Protein AF-A0A5C4X2X9-F1 (afdb_monomer_lite)

pLDDT: mean 77.77, std 14.44, range [38.75, 96.12]

Secondary structure (DSSP, 8-state):
------SSSTT-TTSPPPHHHHHHHHHT--TTSHHHHHH-TTTT--HHHHHHHHHHHHHHHHHHHHTTS-SSPPPPPP-TT-----------S----HHHHHHHHHHHS---

Organism: NCBI:txid1857024

Sequence (112 aa):
MTIGYRVRDLDDFESGLTVGDMLDFVEHAHEGMAIYRILNPDWPWSLTNLLLAEMLDAQVLWRWVDGGKKGPKPKPIPRPGVTETHTKSYTVSETSTVDEIDEWLKGRVKTG

Radius of gyration: 29.83 Å; chains: 1; bounding box: 79×56×67 Å

Structure (mmCIF, N/CA/C/O backbone):
data_AF-A0A5C4X2X9-F1
#
_entry.id   AF-A0A5C4X2X9-F1
#
loop_
_atom_site.group_PDB
_atom_site.id
_atom_site.type_symbol
_atom_site.label_atom_id
_atom_site.label_alt_id
_atom_site.label_comp_id
_atom_site.label_asym_id
_atom_site.label_entity_id
_atom_site.label_seq_id
_atom_site.pdbx_PDB_ins_code
_atom_site.Cartn_x
_atom_site.Cartn_y
_atom_site.Cartn_z
_atom_site.occupancy
_atom_site.B_iso_or_equiv
_atom_site.auth_seq_id
_atom_site.auth_comp_id
_atom_site.auth_asym_id
_atom_site.auth_atom_id
_atom_site.pdbx_PDB_model_num
ATOM 1 N N . MET A 1 1 ? 36.934 -5.283 -28.384 1.00 38.75 1 MET A N 1
ATOM 2 C CA . MET A 1 1 ? 36.093 -5.612 -27.215 1.00 38.75 1 MET A CA 1
ATOM 3 C C . MET A 1 1 ? 35.109 -4.467 -27.063 1.00 38.75 1 MET A C 1
ATOM 5 O O . MET A 1 1 ? 35.465 -3.437 -26.511 1.00 38.75 1 MET A O 1
ATOM 9 N N . THR A 1 2 ? 33.946 -4.574 -27.702 1.00 41.34 2 THR A N 1
ATOM 10 C CA . THR A 1 2 ? 32.968 -3.480 -27.739 1.00 41.34 2 THR A CA 1
ATOM 11 C C . THR A 1 2 ? 32.035 -3.663 -26.554 1.00 41.34 2 THR A C 1
ATOM 13 O O . THR A 1 2 ? 31.226 -4.585 -26.531 1.00 41.34 2 THR 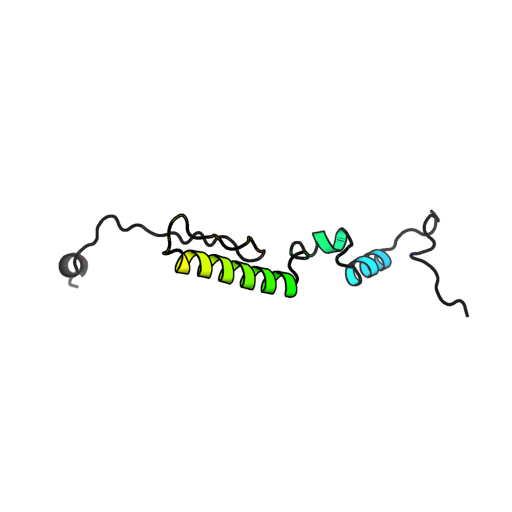A O 1
ATOM 16 N N . ILE A 1 3 ? 32.233 -2.857 -25.517 1.00 49.62 3 ILE A N 1
ATOM 17 C CA . ILE A 1 3 ? 31.437 -2.908 -24.293 1.00 49.62 3 ILE A CA 1
ATOM 18 C C . ILE A 1 3 ? 30.133 -2.137 -24.566 1.00 49.62 3 ILE A C 1
ATOM 20 O O . ILE A 1 3 ? 30.135 -0.911 -24.546 1.00 49.62 3 ILE A O 1
ATOM 24 N N . GLY A 1 4 ? 29.060 -2.890 -24.862 1.00 61.41 4 GLY A N 1
ATOM 25 C CA . GLY A 1 4 ? 27.649 -2.461 -24.933 1.00 61.41 4 GLY A CA 1
ATOM 26 C C . GLY A 1 4 ? 27.134 -1.965 -26.300 1.00 61.41 4 GLY A C 1
ATOM 27 O O . GLY A 1 4 ? 27.606 -0.946 -26.789 1.00 61.41 4 GLY A O 1
ATOM 28 N N . TYR A 1 5 ? 26.113 -2.638 -26.866 1.00 52.56 5 TYR A N 1
ATOM 29 C CA . TYR A 1 5 ? 25.204 -2.131 -27.920 1.00 52.56 5 TYR A CA 1
ATOM 30 C C . TYR A 1 5 ? 23.750 -2.608 -27.696 1.00 52.56 5 TYR A C 1
ATOM 32 O O . TYR A 1 5 ? 23.502 -3.422 -26.812 1.00 52.56 5 TYR A O 1
ATOM 40 N N . ARG A 1 6 ? 22.815 -1.979 -28.424 1.00 56.78 6 ARG A N 1
ATOM 41 C CA . ARG A 1 6 ? 21.561 -1.346 -27.950 1.00 56.78 6 ARG A CA 1
ATOM 42 C C . ARG A 1 6 ? 20.319 -2.275 -27.956 1.00 56.78 6 ARG A C 1
ATOM 44 O O . ARG A 1 6 ? 20.452 -3.475 -28.120 1.00 56.78 6 ARG A O 1
ATOM 51 N N . VAL A 1 7 ? 19.117 -1.717 -27.755 1.00 55.16 7 VAL A N 1
ATOM 52 C CA . VAL A 1 7 ? 17.802 -2.389 -27.557 1.00 55.16 7 VAL A CA 1
ATOM 53 C C . VAL A 1 7 ? 17.102 -2.989 -28.796 1.00 55.16 7 VAL A C 1
ATOM 55 O O . VAL A 1 7 ? 16.062 -3.615 -28.671 1.00 55.16 7 VAL A O 1
ATOM 58 N N . ARG A 1 8 ? 17.496 -2.808 -30.044 1.00 57.41 8 ARG A N 1
ATOM 59 C CA . ARG A 1 8 ? 18.701 -3.265 -30.733 1.00 57.41 8 ARG A CA 1
ATOM 60 C C . ARG A 1 8 ? 18.812 -2.278 -31.879 1.00 57.41 8 ARG A C 1
ATOM 62 O O . ARG A 1 8 ? 17.968 -2.287 -32.757 1.00 57.41 8 ARG A O 1
ATOM 69 N N . ASP A 1 9 ? 19.698 -1.300 -31.719 1.00 60.81 9 ASP A N 1
ATOM 70 C CA . ASP A 1 9 ? 19.910 -0.211 -32.683 1.00 60.81 9 ASP A CA 1
ATOM 71 C C . ASP A 1 9 ? 18.635 0.536 -33.139 1.00 60.81 9 ASP A C 1
ATOM 73 O O . ASP A 1 9 ? 18.426 0.792 -34.316 1.00 60.81 9 ASP A O 1
ATOM 77 N N . LEU A 1 10 ? 17.807 0.913 -32.152 1.00 56.16 10 LEU A N 1
ATOM 78 C CA . LEU A 1 10 ? 16.607 1.767 -32.240 1.00 56.16 10 LEU A CA 1
ATOM 79 C C . LEU A 1 10 ? 16.550 2.679 -33.490 1.00 56.16 10 LEU A C 1
ATOM 81 O O . LEU A 1 10 ? 17.366 3.592 -33.613 1.00 56.16 10 LEU A O 1
ATOM 85 N N . ASP A 1 11 ? 15.509 2.464 -34.306 1.00 51.56 11 ASP A N 1
ATOM 86 C CA . ASP A 1 11 ? 15.151 3.090 -35.602 1.00 51.56 11 ASP A CA 1
ATOM 87 C C . ASP A 1 11 ? 15.709 2.420 -36.877 1.00 51.56 11 ASP A C 1
ATOM 89 O O . ASP A 1 11 ? 15.433 2.874 -37.988 1.00 51.56 11 ASP A O 1
ATOM 93 N N . ASP A 1 12 ? 16.406 1.287 -36.749 1.00 62.97 12 ASP A N 1
ATOM 94 C CA . ASP A 1 12 ? 16.706 0.414 -37.887 1.00 62.97 12 ASP A CA 1
ATOM 95 C C . ASP A 1 12 ? 15.511 -0.517 -38.204 1.00 62.97 12 ASP A C 1
ATOM 97 O O . ASP A 1 12 ? 15.143 -1.399 -37.422 1.00 62.97 12 ASP A O 1
ATOM 101 N N . PHE A 1 13 ? 14.858 -0.287 -39.350 1.00 57.44 13 PHE A N 1
ATOM 102 C CA . PHE A 1 13 ? 13.640 -0.994 -39.783 1.00 57.44 13 PHE A CA 1
ATOM 103 C C . PHE A 1 13 ? 13.873 -2.478 -40.097 1.00 57.44 13 PHE A C 1
ATOM 105 O O . PHE A 1 13 ? 12.914 -3.253 -40.129 1.00 57.44 13 PHE A O 1
ATOM 112 N N . GLU A 1 14 ? 15.120 -2.877 -40.351 1.00 65.44 14 GLU A N 1
ATOM 113 C CA . GLU A 1 14 ? 15.461 -4.262 -40.679 1.00 65.44 14 GLU A CA 1
ATOM 114 C C . GLU A 1 14 ? 15.622 -5.131 -39.423 1.00 65.44 14 GLU A C 1
ATOM 116 O O . GLU A 1 14 ? 15.325 -6.330 -39.448 1.00 65.44 14 GLU A O 1
ATOM 121 N N . SER A 1 15 ? 16.010 -4.534 -38.291 1.00 66.62 15 SER A N 1
ATOM 122 C CA . SER A 1 15 ? 16.117 -5.216 -37.002 1.00 66.62 15 SER A CA 1
ATOM 123 C C . SER A 1 15 ? 14.802 -5.115 -36.227 1.00 66.62 15 SER A C 1
ATOM 125 O O . SER A 1 15 ? 14.631 -4.295 -35.328 1.00 66.62 15 SER A O 1
ATOM 127 N N . GLY A 1 16 ? 13.830 -5.950 -36.587 1.00 66.50 16 GLY A N 1
ATOM 128 C CA . GLY A 1 16 ? 12.572 -6.041 -35.844 1.00 66.50 16 GLY A CA 1
ATOM 129 C C . GLY A 1 16 ? 12.759 -6.465 -34.375 1.00 66.50 16 GLY A C 1
ATOM 130 O O . GLY A 1 16 ? 13.722 -7.146 -34.016 1.00 66.50 16 GLY A O 1
ATOM 131 N N . LEU A 1 17 ? 11.785 -6.112 -33.528 1.00 71.19 17 LEU A N 1
ATOM 132 C CA . LEU A 1 17 ? 11.664 -6.636 -32.162 1.00 71.19 17 LEU A CA 1
ATOM 133 C C . LEU A 1 17 ? 11.383 -8.141 -32.198 1.00 71.19 17 LEU A C 1
ATOM 135 O O . LEU A 1 17 ? 10.435 -8.589 -32.847 1.00 71.19 17 LEU A O 1
ATOM 139 N N . THR A 1 18 ? 12.175 -8.924 -31.466 1.00 78.44 18 THR A N 1
ATOM 140 C CA . THR A 1 18 ? 11.897 -10.357 -31.300 1.00 78.44 18 THR A CA 1
ATOM 141 C C . THR A 1 18 ? 11.105 -10.613 -30.023 1.00 78.44 18 THR A C 1
ATOM 143 O O . THR A 1 18 ? 11.076 -9.795 -29.106 1.00 78.44 18 THR A O 1
ATOM 146 N N . VAL A 1 19 ? 10.491 -11.795 -29.922 1.00 78.75 19 VAL A N 1
ATOM 147 C CA . VAL A 1 19 ? 9.820 -12.238 -28.686 1.00 78.75 19 VAL A CA 1
ATOM 148 C C . VAL A 1 19 ? 10.793 -12.268 -27.501 1.00 78.75 19 VAL A C 1
ATOM 150 O O . VAL A 1 19 ? 10.386 -11.983 -26.380 1.00 78.75 19 VAL A O 1
ATOM 153 N N . GLY A 1 20 ? 12.078 -12.552 -27.749 1.00 81.19 20 GLY A N 1
ATOM 154 C CA . GLY A 1 20 ? 13.120 -12.501 -26.723 1.00 81.19 20 GLY A CA 1
ATOM 155 C C . GLY A 1 20 ? 13.303 -11.100 -26.136 1.00 81.19 20 GLY A C 1
ATOM 156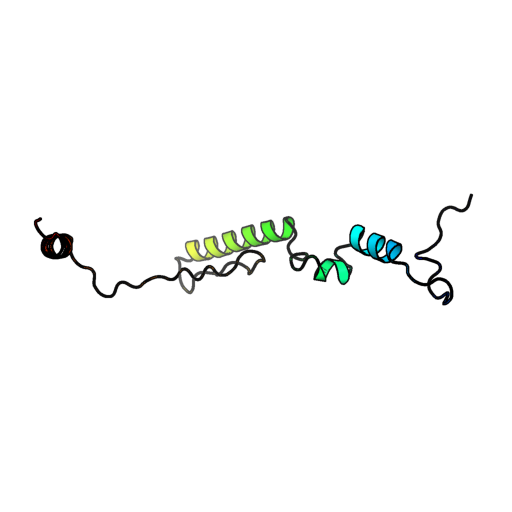 O O . GLY A 1 20 ? 13.333 -10.968 -24.923 1.00 81.19 20 GLY A O 1
ATOM 157 N N . ASP A 1 21 ? 13.301 -10.051 -26.970 1.00 77.81 21 ASP A N 1
ATOM 158 C CA . ASP A 1 21 ? 13.351 -8.664 -26.470 1.00 77.81 21 ASP A CA 1
ATOM 159 C C . ASP A 1 21 ? 12.138 -8.318 -25.624 1.00 77.81 21 ASP A C 1
ATOM 161 O O . ASP A 1 21 ? 12.247 -7.653 -24.598 1.00 77.81 21 ASP A O 1
ATOM 165 N N . MET A 1 22 ? 10.956 -8.746 -26.075 1.00 77.94 22 MET A N 1
ATOM 166 C CA . MET A 1 22 ? 9.727 -8.494 -25.332 1.00 77.94 22 MET A CA 1
ATOM 167 C C . MET A 1 22 ? 9.763 -9.191 -23.972 1.00 77.94 22 MET A C 1
ATOM 169 O O . MET A 1 22 ? 9.296 -8.615 -22.992 1.00 77.94 22 MET A O 1
ATOM 173 N N . LEU A 1 23 ? 10.335 -10.396 -23.900 1.00 84.00 23 LEU A N 1
ATOM 174 C CA . LEU A 1 23 ? 10.530 -11.104 -22.641 1.00 84.00 23 LEU A CA 1
ATOM 175 C C . LEU A 1 23 ? 11.518 -10.359 -21.738 1.00 84.00 23 LEU A C 1
ATOM 177 O O . LEU A 1 23 ? 11.184 -10.114 -20.583 1.00 84.00 23 LEU A O 1
ATOM 181 N N . ASP A 1 24 ? 12.656 -9.912 -22.276 1.00 84.31 24 ASP A N 1
ATOM 182 C CA . ASP A 1 24 ? 13.652 -9.140 -21.525 1.00 84.31 24 ASP A CA 1
ATOM 183 C C . ASP A 1 24 ? 13.037 -7.861 -20.933 1.00 84.31 24 ASP A C 1
ATOM 185 O O . ASP A 1 24 ? 13.273 -7.538 -19.765 1.00 84.31 24 ASP A O 1
ATOM 189 N N . PHE A 1 25 ? 12.189 -7.165 -21.703 1.00 81.19 25 PHE A N 1
ATOM 190 C CA . PHE A 1 25 ? 11.454 -5.986 -21.241 1.00 81.19 25 PHE A CA 1
ATOM 191 C C . PHE A 1 25 ? 10.449 -6.284 -20.134 1.00 81.19 25 PHE A C 1
ATOM 193 O O . PHE A 1 25 ? 10.270 -5.447 -19.253 1.00 81.19 25 PHE A O 1
ATOM 200 N N . VAL A 1 26 ? 9.762 -7.426 -20.192 1.00 83.50 26 VAL A N 1
ATOM 201 C CA . VAL A 1 26 ? 8.789 -7.825 -19.167 1.00 83.50 26 VAL A CA 1
ATOM 202 C C . VAL A 1 26 ? 9.505 -8.277 -17.896 1.00 83.50 26 VAL A C 1
ATOM 204 O O . VAL A 1 26 ? 9.102 -7.882 -16.804 1.00 83.50 26 VAL A O 1
ATOM 207 N N . GLU A 1 27 ? 10.576 -9.059 -18.026 1.00 85.19 27 GLU A N 1
ATOM 208 C CA . GLU A 1 27 ? 11.334 -9.612 -16.900 1.00 85.19 27 GLU A CA 1
ATOM 209 C C . GLU A 1 27 ? 12.100 -8.528 -16.130 1.00 85.19 27 GLU A C 1
ATOM 211 O O . GLU A 1 27 ? 12.142 -8.550 -14.902 1.00 85.19 27 GLU A O 1
ATOM 216 N N . HIS A 1 28 ? 12.628 -7.524 -16.838 1.00 85.31 28 HIS A N 1
ATOM 217 C CA . HIS A 1 28 ? 13.355 -6.395 -16.249 1.00 85.31 28 HIS A CA 1
ATOM 218 C C . HIS A 1 28 ? 12.518 -5.108 -16.201 1.00 85.31 28 HIS A C 1
ATOM 220 O O . HIS A 1 28 ? 13.063 -4.001 -16.119 1.00 85.31 28 HIS A O 1
ATOM 226 N N . ALA A 1 29 ? 11.189 -5.229 -16.268 1.00 86.69 29 ALA A N 1
ATOM 227 C CA . ALA A 1 29 ? 10.294 -4.084 -16.230 1.00 86.69 29 ALA A CA 1
ATOM 228 C C . ALA A 1 29 ? 10.461 -3.311 -14.908 1.00 86.69 29 ALA A C 1
ATOM 230 O O . ALA A 1 29 ? 10.339 -3.869 -13.820 1.00 86.69 29 ALA A O 1
ATOM 231 N N . HIS A 1 30 ? 10.709 -2.004 -14.996 1.00 84.75 30 HIS A N 1
ATOM 232 C CA . HIS A 1 30 ? 10.792 -1.122 -13.828 1.00 84.75 30 HIS A CA 1
ATOM 233 C C . HIS A 1 30 ? 9.412 -0.544 -13.475 1.00 84.75 30 HIS A C 1
ATOM 235 O O . HIS A 1 30 ? 8.599 -0.307 -14.366 1.00 84.75 30 HIS A O 1
ATOM 241 N N . GLU A 1 31 ? 9.173 -0.182 -12.211 1.00 81.31 31 GLU A N 1
ATOM 242 C CA . GLU A 1 31 ? 7.915 0.429 -11.723 1.00 81.31 31 GLU A CA 1
ATOM 243 C C . GLU A 1 31 ? 7.481 1.717 -12.455 1.00 81.31 31 GLU A C 1
ATOM 245 O O . GLU A 1 31 ? 6.301 2.078 -12.527 1.00 81.31 31 GLU A O 1
ATOM 250 N N . GLY A 1 32 ? 8.446 2.408 -13.058 1.00 81.94 32 GLY A N 1
ATOM 251 C CA . GLY A 1 32 ? 8.215 3.574 -13.911 1.00 81.94 32 GLY A CA 1
ATOM 252 C C . GLY A 1 32 ? 7.606 3.242 -15.280 1.00 81.94 32 GLY A C 1
ATOM 253 O O . GLY A 1 32 ? 7.036 4.128 -15.914 1.00 81.94 32 GLY A O 1
ATOM 254 N N . MET A 1 33 ? 7.710 1.994 -15.744 1.00 87.44 33 MET A N 1
ATOM 255 C CA . MET A 1 33 ? 7.267 1.566 -17.072 1.00 87.44 33 MET A CA 1
ATOM 256 C C . MET A 1 33 ? 5.764 1.281 -17.104 1.00 87.44 33 MET A C 1
ATOM 258 O O . MET A 1 33 ? 5.210 0.677 -16.189 1.00 87.44 33 MET A O 1
ATOM 262 N N . ALA A 1 34 ? 5.097 1.640 -18.204 1.00 85.38 34 ALA A N 1
ATOM 263 C CA . ALA A 1 34 ? 3.663 1.389 -18.375 1.00 85.38 34 ALA A CA 1
ATOM 264 C C . ALA A 1 34 ? 3.305 -0.108 -18.299 1.00 85.38 34 ALA A C 1
ATOM 266 O O . ALA A 1 34 ? 2.314 -0.469 -17.670 1.00 85.38 34 ALA A O 1
ATOM 267 N N . ILE A 1 35 ? 4.141 -0.977 -18.878 1.00 85.19 35 ILE A N 1
ATOM 268 C CA . ILE A 1 35 ? 3.942 -2.435 -18.875 1.00 85.19 35 ILE A CA 1
ATOM 269 C C . ILE A 1 35 ? 3.956 -2.979 -17.443 1.00 85.19 35 ILE A C 1
ATOM 271 O O . ILE A 1 35 ? 3.057 -3.725 -17.062 1.00 85.19 35 ILE A O 1
ATOM 275 N N . TYR A 1 36 ? 4.917 -2.540 -16.623 1.00 86.38 36 TYR A N 1
ATOM 276 C CA . TYR A 1 36 ? 5.002 -2.953 -15.224 1.00 86.38 36 TYR A CA 1
ATOM 277 C C . TYR A 1 36 ? 3.726 -2.616 -14.454 1.00 86.38 36 TYR A C 1
ATOM 279 O O . TYR A 1 36 ? 3.219 -3.448 -13.710 1.00 86.38 36 TYR A O 1
ATOM 287 N N . ARG A 1 37 ? 3.190 -1.408 -14.653 1.00 85.38 37 ARG A N 1
ATOM 288 C CA . ARG A 1 37 ? 2.002 -0.909 -13.942 1.00 85.38 37 ARG A CA 1
ATOM 289 C C . ARG A 1 37 ? 0.722 -1.636 -14.329 1.00 85.38 37 ARG A C 1
ATOM 291 O O . ARG A 1 37 ? -0.183 -1.746 -13.511 1.00 85.38 37 ARG A O 1
ATOM 298 N N . ILE A 1 38 ? 0.641 -2.104 -15.573 1.00 85.06 38 ILE A N 1
ATOM 299 C CA . ILE A 1 38 ? -0.482 -2.918 -16.046 1.00 85.06 38 ILE A CA 1
ATOM 300 C C . ILE A 1 38 ? -0.411 -4.317 -15.430 1.00 85.06 38 ILE A C 1
ATOM 302 O O . ILE A 1 38 ? -1.424 -4.831 -14.966 1.00 85.06 38 ILE A O 1
ATOM 306 N N . LEU A 1 39 ? 0.780 -4.922 -15.413 1.00 84.69 39 LEU A N 1
ATOM 307 C CA . LEU A 1 39 ? 0.991 -6.256 -14.844 1.00 84.69 39 LEU A CA 1
ATOM 308 C C . LEU A 1 39 ? 0.880 -6.264 -13.314 1.00 84.69 39 LEU A C 1
ATOM 310 O O . LEU A 1 39 ? 0.445 -7.253 -12.733 1.00 84.69 39 LEU A O 1
ATOM 314 N N . ASN A 1 40 ? 1.238 -5.153 -12.674 1.00 85.25 40 ASN A N 1
ATOM 315 C CA . ASN A 1 40 ? 1.212 -4.971 -11.230 1.00 85.25 40 ASN A CA 1
ATOM 316 C C . ASN A 1 40 ? 0.325 -3.764 -10.899 1.00 85.25 40 ASN A C 1
ATOM 318 O O . ASN A 1 40 ? 0.853 -2.686 -10.631 1.00 85.25 40 ASN A O 1
ATOM 322 N N . PRO A 1 41 ? -1.012 -3.895 -10.914 1.00 81.81 41 PRO A N 1
ATOM 323 C CA . PRO A 1 41 ? -1.922 -2.771 -10.660 1.00 81.81 41 PRO A CA 1
ATOM 324 C C . PRO A 1 41 ? -1.708 -2.128 -9.280 1.00 81.81 41 PRO A C 1
ATOM 326 O O . PRO A 1 41 ? -1.930 -0.930 -9.106 1.00 81.81 41 PRO A O 1
ATOM 329 N N . ASP A 1 42 ? -1.181 -2.904 -8.332 1.00 84.44 42 ASP A N 1
ATOM 330 C CA . ASP A 1 42 ? -0.899 -2.487 -6.960 1.00 84.44 42 ASP A CA 1
ATOM 331 C C . ASP A 1 42 ? 0.510 -1.896 -6.785 1.00 84.44 42 ASP A C 1
ATOM 333 O O . ASP A 1 42 ? 0.919 -1.587 -5.668 1.00 84.44 42 ASP A O 1
ATOM 337 N N . TRP A 1 43 ? 1.241 -1.653 -7.882 1.00 81.19 43 TRP A N 1
ATOM 338 C CA . TRP A 1 43 ? 2.569 -1.028 -7.871 1.00 81.19 43 TRP A CA 1
ATOM 339 C C . TRP A 1 43 ? 2.704 0.281 -7.065 1.00 81.19 43 TRP A C 1
ATOM 341 O O . TRP A 1 43 ? 3.789 0.494 -6.522 1.00 81.19 43 TRP A O 1
ATOM 351 N N . PRO A 1 44 ? 1.688 1.173 -6.934 1.00 82.75 44 PRO A N 1
ATOM 352 C CA . PRO A 1 44 ? 1.861 2.388 -6.145 1.00 82.75 44 PRO A CA 1
ATOM 353 C C . PRO A 1 44 ? 1.913 2.086 -4.642 1.00 82.75 44 PRO A C 1
ATOM 355 O O . PRO A 1 44 ? 2.297 2.946 -3.851 1.00 82.75 44 PRO A O 1
ATOM 358 N N . TRP A 1 45 ? 1.531 0.878 -4.228 1.00 88.44 45 TRP A N 1
ATOM 359 C CA . TRP A 1 45 ? 1.465 0.444 -2.841 1.00 88.44 45 TRP A CA 1
ATOM 360 C C . TRP A 1 45 ? 2.675 -0.401 -2.469 1.00 88.44 45 TRP A C 1
ATOM 362 O O . TRP A 1 45 ? 2.583 -1.593 -2.188 1.00 88.44 45 TRP A O 1
ATOM 372 N N . SER A 1 46 ? 3.834 0.254 -2.419 1.00 88.50 46 SER A N 1
ATOM 373 C CA . SER A 1 46 ? 5.022 -0.339 -1.807 1.00 88.50 46 SER A CA 1
ATOM 374 C C . SER A 1 46 ? 4.787 -0.636 -0.320 1.00 88.50 46 SER A C 1
ATOM 376 O O . SER A 1 46 ? 3.923 -0.034 0.327 1.00 88.50 46 SER A O 1
ATOM 378 N N . LEU A 1 47 ? 5.603 -1.522 0.259 1.00 88.62 47 LEU A N 1
ATOM 379 C CA . LEU A 1 47 ? 5.574 -1.808 1.699 1.00 88.62 47 LEU A CA 1
ATOM 380 C C . LEU A 1 47 ? 5.668 -0.525 2.538 1.00 88.62 47 LEU A C 1
ATOM 382 O O . LEU A 1 47 ? 4.936 -0.360 3.510 1.00 88.62 47 LEU A O 1
ATOM 386 N N . THR A 1 48 ? 6.525 0.410 2.133 1.00 92.56 48 THR A N 1
ATOM 387 C CA . THR A 1 48 ? 6.655 1.711 2.794 1.00 92.56 48 THR A CA 1
ATOM 388 C C . THR A 1 48 ? 5.338 2.483 2.769 1.00 92.56 48 THR A C 1
ATOM 390 O O . THR A 1 48 ? 4.908 2.981 3.806 1.00 92.56 48 THR A O 1
ATOM 393 N N . ASN A 1 49 ? 4.659 2.544 1.621 1.00 91.56 49 ASN A N 1
ATOM 394 C CA . ASN A 1 49 ? 3.384 3.251 1.491 1.00 91.56 49 ASN A CA 1
ATOM 395 C C . ASN A 1 49 ? 2.274 2.584 2.313 1.00 91.56 49 ASN A C 1
ATOM 397 O O . ASN A 1 49 ? 1.472 3.282 2.930 1.00 91.56 49 ASN A O 1
ATOM 401 N N . LEU A 1 50 ? 2.270 1.250 2.391 1.00 91.56 50 LEU A N 1
ATOM 402 C CA . LEU A 1 50 ? 1.360 0.497 3.257 1.00 91.56 50 LEU A CA 1
ATOM 403 C C . LEU A 1 50 ? 1.574 0.839 4.739 1.00 91.56 50 LEU A C 1
ATOM 405 O O . LEU A 1 50 ? 0.611 1.124 5.447 1.00 91.56 50 LEU A O 1
ATOM 409 N N . LEU A 1 51 ? 2.826 0.864 5.201 1.00 93.06 51 LEU A N 1
ATOM 410 C CA . LEU A 1 51 ? 3.154 1.185 6.593 1.00 93.06 51 LEU A CA 1
ATOM 411 C C . LEU A 1 51 ? 2.842 2.645 6.943 1.00 93.06 51 LEU A C 1
ATOM 413 O O . LEU A 1 51 ? 2.334 2.926 8.027 1.00 93.06 51 LEU A O 1
ATOM 417 N N . LEU A 1 52 ? 3.106 3.575 6.023 1.00 95.00 52 LEU A N 1
ATOM 418 C CA . LEU A 1 52 ? 2.774 4.988 6.207 1.00 95.00 52 LEU A CA 1
ATOM 419 C C . LEU A 1 52 ? 1.261 5.213 6.266 1.00 95.00 52 LEU A C 1
ATOM 421 O O . LEU A 1 52 ? 0.793 5.974 7.114 1.00 95.00 52 LEU A O 1
ATOM 425 N N . ALA A 1 53 ? 0.497 4.541 5.401 1.00 93.75 53 ALA A N 1
ATOM 426 C CA . ALA A 1 53 ? -0.958 4.592 5.445 1.00 93.75 53 ALA A CA 1
ATOM 427 C C . ALA A 1 53 ? -1.497 4.055 6.778 1.00 93.75 53 ALA A C 1
ATOM 429 O O . ALA A 1 53 ? -2.317 4.721 7.401 1.00 93.75 53 ALA A O 1
ATOM 430 N N . GLU A 1 54 ? -0.981 2.922 7.265 1.00 93.75 54 GLU A N 1
ATOM 431 C CA . GLU A 1 54 ? -1.387 2.354 8.558 1.00 93.75 54 GLU A CA 1
ATOM 432 C C . GLU A 1 54 ? -1.077 3.304 9.729 1.00 93.75 54 GLU A C 1
ATOM 434 O O . GLU A 1 54 ? -1.920 3.525 10.601 1.00 93.75 54 GLU A O 1
ATOM 439 N N . MET A 1 55 ? 0.106 3.930 9.735 1.00 96.06 55 MET A N 1
ATOM 440 C CA . MET A 1 55 ? 0.458 4.929 10.751 1.00 96.06 55 MET A CA 1
ATOM 441 C C . MET A 1 55 ? -0.499 6.127 10.745 1.00 96.06 55 MET A C 1
ATOM 443 O O . MET A 1 55 ? -0.921 6.583 11.812 1.00 96.06 55 MET A O 1
ATOM 447 N N . LEU A 1 56 ? -0.849 6.639 9.561 1.00 95.88 56 LEU A N 1
ATOM 448 C CA . LEU A 1 56 ? -1.788 7.753 9.419 1.00 95.88 56 LEU A CA 1
ATOM 449 C C . LEU A 1 56 ? -3.203 7.361 9.854 1.00 95.88 56 LEU A C 1
ATOM 451 O O . LEU A 1 56 ? -3.821 8.100 10.623 1.00 95.88 56 LEU A O 1
ATOM 455 N N . ASP A 1 57 ? -3.695 6.200 9.421 1.00 94.88 57 ASP A N 1
ATOM 456 C CA . ASP A 1 57 ? -5.012 5.673 9.792 1.00 94.88 57 ASP A CA 1
ATOM 457 C C . ASP A 1 57 ? -5.141 5.555 11.317 1.00 94.88 57 ASP A C 1
ATOM 459 O O . ASP A 1 57 ? -6.114 6.038 11.910 1.00 94.88 57 ASP A O 1
ATOM 463 N N . ALA A 1 58 ? -4.120 4.991 11.972 1.00 94.88 58 ALA A N 1
ATOM 464 C CA . ALA A 1 58 ? -4.057 4.909 13.424 1.00 94.88 58 ALA A CA 1
ATOM 465 C C . ALA A 1 58 ? -4.073 6.306 14.060 1.00 94.88 58 ALA A C 1
ATOM 467 O O . ALA A 1 58 ? -4.895 6.576 14.935 1.00 94.88 58 ALA A O 1
ATOM 468 N N . GLN A 1 59 ? -3.210 7.223 13.617 1.00 96.12 59 GLN A N 1
ATOM 469 C CA . GLN A 1 59 ? -3.111 8.567 14.191 1.00 96.12 59 GLN A CA 1
ATOM 470 C C . GLN A 1 59 ? -4.425 9.356 14.085 1.00 96.12 59 GLN A C 1
ATOM 472 O O . GLN A 1 59 ? -4.831 10.020 15.044 1.00 96.12 59 GLN A O 1
ATOM 477 N N . VAL A 1 60 ? -5.098 9.299 12.935 1.00 94.75 60 VAL A N 1
ATOM 478 C CA . VAL A 1 60 ? -6.388 9.972 12.726 1.00 94.75 60 VAL A CA 1
ATOM 479 C C . VAL A 1 60 ? -7.460 9.359 13.628 1.00 94.75 60 VAL A C 1
ATOM 481 O O . VAL A 1 60 ? -8.244 10.093 14.237 1.00 94.75 60 VAL A O 1
ATOM 484 N N . LEU A 1 61 ? -7.468 8.032 13.779 1.00 95.62 61 LEU A N 1
ATOM 485 C CA . LEU A 1 61 ? -8.377 7.347 14.692 1.00 95.62 61 LEU A CA 1
ATOM 486 C C . LEU A 1 61 ? -8.142 7.760 16.152 1.00 95.62 61 LEU A C 1
ATOM 488 O O . LEU A 1 61 ? -9.106 8.080 16.846 1.00 95.62 61 LEU A O 1
ATOM 492 N N . TRP A 1 62 ? -6.886 7.803 16.605 1.00 95.12 62 TRP A N 1
ATOM 493 C CA . TRP A 1 62 ? -6.529 8.242 17.958 1.00 95.12 62 TRP A CA 1
ATOM 494 C C . TRP A 1 62 ? -6.999 9.669 18.231 1.00 95.12 62 TRP A C 1
ATOM 496 O O . TRP A 1 62 ? -7.665 9.910 19.232 1.00 95.12 62 TRP A O 1
ATOM 506 N N . ARG A 1 63 ? -6.780 10.598 17.294 1.00 94.12 63 ARG A N 1
ATOM 507 C CA . ARG A 1 63 ? -7.277 11.979 17.419 1.00 94.12 63 ARG A CA 1
ATOM 508 C C . ARG A 1 63 ? -8.796 12.061 17.531 1.00 94.12 63 ARG A C 1
ATOM 510 O O . ARG A 1 63 ? -9.310 12.889 18.278 1.00 94.12 63 ARG A O 1
ATOM 517 N N . TRP A 1 64 ? -9.525 11.220 16.800 1.00 95.25 64 TRP A N 1
ATOM 518 C CA . TRP A 1 64 ? -10.982 11.151 16.918 1.00 95.25 64 TRP A CA 1
ATOM 519 C C . TRP A 1 64 ? -11.421 10.612 18.287 1.00 95.25 64 TRP A C 1
ATOM 521 O O . TRP A 1 64 ? -12.373 11.132 18.874 1.00 95.25 64 TRP A O 1
ATOM 531 N N . VAL A 1 65 ? -10.719 9.607 18.823 1.00 94.75 65 VAL A N 1
ATOM 532 C CA . VAL A 1 65 ? -10.964 9.085 20.176 1.00 94.75 65 VAL A CA 1
ATOM 533 C C . VAL A 1 65 ? -10.700 10.160 21.231 1.00 94.75 65 VAL A C 1
ATOM 535 O O . VAL A 1 65 ? -11.584 10.411 22.051 1.00 94.75 65 VAL A O 1
ATOM 538 N N . ASP A 1 66 ? -9.556 10.840 21.161 1.00 93.94 66 ASP A N 1
ATOM 539 C CA . ASP A 1 66 ? -9.176 11.919 22.084 1.00 93.94 66 ASP A CA 1
ATOM 540 C C . ASP A 1 66 ? -10.139 13.112 22.004 1.00 93.94 66 ASP A C 1
ATOM 542 O O . ASP A 1 66 ? -10.480 13.721 23.016 1.00 93.94 66 ASP A O 1
ATOM 546 N N . GLY A 1 67 ? -10.668 13.401 20.811 1.00 91.50 67 GLY A N 1
ATOM 547 C CA . GLY A 1 67 ? -11.725 14.391 20.584 1.00 91.50 67 GLY A CA 1
ATOM 548 C C . GLY A 1 67 ? -13.105 13.996 21.134 1.00 91.50 67 GLY A C 1
ATOM 549 O O . GLY A 1 67 ? -14.098 14.679 20.867 1.00 91.50 67 GLY A O 1
ATOM 550 N N . GLY A 1 68 ? -13.201 12.890 21.875 1.00 94.12 68 GLY A N 1
ATOM 551 C CA . GLY A 1 68 ? -14.436 12.406 22.484 1.00 94.12 68 GLY A CA 1
ATOM 552 C C . GLY A 1 68 ? -15.372 11.712 21.497 1.00 94.12 68 GLY A C 1
ATOM 553 O O . GLY A 1 68 ? -16.582 11.710 21.714 1.00 94.12 68 GLY A O 1
ATOM 554 N N . LYS A 1 69 ? -14.833 11.144 20.409 1.00 91.62 69 LYS A N 1
ATOM 555 C CA . LYS A 1 69 ? -15.590 10.391 19.394 1.00 91.62 69 LYS A CA 1
ATOM 556 C C . LYS A 1 69 ? -16.706 11.202 18.722 1.00 91.62 69 LYS A C 1
ATOM 558 O O . LYS A 1 69 ? -17.727 10.652 18.308 1.00 91.62 69 LYS A O 1
ATOM 563 N N . LYS A 1 70 ? -16.538 12.523 18.632 1.00 86.00 70 LYS A N 1
ATOM 564 C CA . LYS A 1 70 ? -17.526 13.417 18.019 1.00 86.00 70 LYS A CA 1
ATOM 565 C C . LYS A 1 70 ? -17.405 13.386 16.494 1.00 86.00 70 LYS A C 1
ATOM 567 O O . LYS A 1 70 ? -16.310 13.495 15.951 1.00 86.00 70 LYS A O 1
ATOM 572 N N . GLY A 1 71 ? -18.544 13.281 15.808 1.00 86.19 71 GLY A N 1
ATOM 573 C CA . GLY A 1 71 ? -18.609 13.236 14.344 1.00 86.19 71 GLY A CA 1
ATOM 574 C C . GLY A 1 71 ? -18.345 11.845 13.746 1.00 86.19 71 GLY A C 1
ATOM 575 O O . GLY A 1 71 ? -18.181 10.870 14.486 1.00 86.19 71 GLY A O 1
ATOM 576 N N . PRO A 1 72 ? -18.342 11.732 12.405 1.00 88.12 72 PRO A N 1
ATOM 577 C CA . PRO A 1 72 ? -18.183 10.453 11.721 1.00 88.12 72 PRO A CA 1
ATOM 578 C C . PRO A 1 72 ? -16.807 9.843 12.005 1.00 88.12 72 PRO A C 1
ATOM 580 O O . PRO A 1 72 ? -15.787 10.529 11.936 1.00 88.12 72 PRO A O 1
ATOM 583 N N . LYS A 1 73 ? -16.785 8.537 12.302 1.00 91.56 73 LYS A N 1
ATOM 584 C CA . LYS A 1 73 ? -15.538 7.792 12.495 1.00 91.56 73 LYS A CA 1
ATOM 585 C C . LYS A 1 73 ? -14.697 7.877 11.210 1.00 91.56 73 LYS A C 1
ATOM 587 O O . LYS A 1 73 ? -15.242 7.612 10.133 1.00 91.56 73 LYS A O 1
ATOM 592 N N . PRO A 1 74 ? -13.400 8.216 11.303 1.00 92.44 74 PRO A N 1
ATOM 593 C CA . PRO A 1 74 ? -12.535 8.289 10.135 1.00 92.44 74 PRO A CA 1
ATOM 594 C C . PRO A 1 74 ? -12.456 6.931 9.433 1.00 92.44 74 PRO A C 1
ATOM 596 O O . PRO A 1 74 ? -12.381 5.882 10.081 1.00 92.44 74 PRO A O 1
ATOM 599 N N . LYS A 1 75 ? -12.508 6.969 8.100 1.00 90.62 75 LYS A N 1
ATOM 600 C CA . LYS A 1 75 ? -12.332 5.790 7.254 1.00 90.62 75 LYS A CA 1
ATOM 601 C C . LYS A 1 75 ? -10.840 5.606 6.943 1.00 90.62 75 LYS A C 1
ATOM 603 O O . LYS A 1 75 ? -10.182 6.617 6.700 1.00 90.62 75 LYS A O 1
ATOM 608 N N . PRO A 1 76 ? -10.335 4.360 6.930 1.00 89.88 76 PRO A N 1
ATOM 609 C CA . PRO A 1 76 ? -8.977 4.056 6.484 1.00 89.88 76 PRO A CA 1
ATOM 610 C C . PRO A 1 76 ? -8.707 4.538 5.055 1.00 89.88 76 PRO A C 1
ATOM 612 O O . PRO A 1 76 ? -9.634 4.589 4.237 1.00 89.88 76 PRO A O 1
ATOM 615 N N . ILE A 1 77 ? -7.448 4.835 4.734 1.00 90.19 77 ILE A N 1
ATOM 616 C CA . ILE A 1 77 ? -7.031 5.150 3.362 1.00 90.19 77 ILE A CA 1
ATOM 617 C C . ILE A 1 77 ? -7.307 3.926 2.459 1.00 90.19 77 ILE A C 1
ATOM 619 O O . ILE A 1 77 ? -6.902 2.809 2.805 1.00 90.19 77 ILE A O 1
ATOM 623 N N . PRO A 1 78 ? -7.983 4.100 1.301 1.00 86.75 78 PRO A N 1
ATOM 624 C CA . PRO A 1 78 ? -8.269 3.000 0.383 1.00 86.75 78 PRO A CA 1
ATOM 625 C C . PRO A 1 78 ? -6.978 2.371 -0.133 1.00 86.75 78 PRO A C 1
ATOM 627 O O . PRO A 1 78 ? -6.163 3.063 -0.737 1.00 86.75 78 PRO A O 1
ATOM 630 N N . ARG A 1 7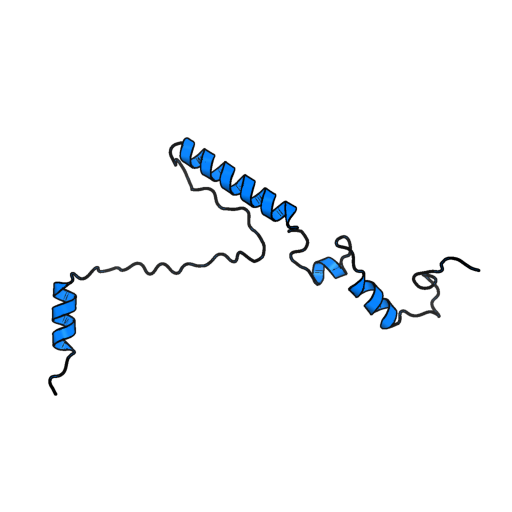9 ? -6.812 1.064 0.080 1.00 85.88 79 ARG A N 1
ATOM 631 C CA . ARG A 1 79 ? -5.613 0.313 -0.305 1.00 85.88 79 ARG A CA 1
ATOM 632 C C . ARG A 1 79 ? -5.977 -0.945 -1.097 1.00 85.88 79 ARG A C 1
ATOM 634 O O . ARG A 1 79 ? -7.022 -1.544 -0.831 1.00 85.88 79 ARG A O 1
ATOM 641 N N . PRO A 1 80 ? -5.142 -1.357 -2.059 1.00 82.75 80 PRO A N 1
ATOM 642 C CA . PRO A 1 80 ? -5.354 -2.574 -2.819 1.00 82.75 80 PRO A CA 1
ATOM 643 C C . PRO A 1 80 ? -5.340 -3.801 -1.912 1.00 82.75 80 PRO A C 1
ATOM 645 O O . PRO A 1 80 ? -4.745 -3.803 -0.834 1.00 82.75 80 PRO A O 1
ATOM 648 N N . GLY A 1 81 ? -6.077 -4.832 -2.317 1.00 72.19 81 GLY A N 1
ATOM 649 C CA . GLY A 1 81 ? -6.294 -6.036 -1.514 1.00 72.19 81 GLY A CA 1
ATOM 650 C C . GLY A 1 81 ? -7.265 -5.861 -0.338 1.00 72.19 81 GLY A C 1
ATOM 651 O O . GLY A 1 81 ? -7.818 -6.851 0.134 1.00 72.19 81 GLY A O 1
ATOM 652 N N . VAL A 1 82 ? -7.559 -4.630 0.098 1.00 67.88 82 VAL A N 1
ATOM 653 C CA . VAL A 1 82 ? -8.662 -4.354 1.028 1.00 67.88 82 VAL A CA 1
ATOM 654 C C . VAL A 1 82 ? -9.899 -4.019 0.214 1.00 67.88 82 VAL A C 1
ATOM 656 O O . VAL A 1 82 ? -10.265 -2.865 0.014 1.00 67.88 82 VAL A O 1
ATOM 659 N N . THR A 1 83 ? -10.560 -5.063 -0.281 1.00 60.66 83 THR A N 1
ATOM 660 C CA . THR A 1 83 ? -11.959 -4.929 -0.687 1.00 60.66 83 THR A CA 1
ATOM 661 C C . THR A 1 83 ? -12.758 -4.469 0.522 1.00 60.66 83 THR A C 1
ATOM 663 O O . THR A 1 83 ? -12.554 -5.006 1.615 1.00 60.66 83 THR A O 1
ATOM 666 N N . GLU A 1 84 ? -13.675 -3.514 0.343 1.00 58.47 84 GLU A N 1
ATOM 667 C CA . GLU A 1 84 ? -14.710 -3.259 1.340 1.00 58.47 84 GLU A CA 1
ATOM 668 C C . GLU A 1 84 ? -15.412 -4.596 1.583 1.00 58.47 84 GLU A C 1
ATOM 670 O O . GLU A 1 84 ? -16.207 -5.059 0.765 1.00 58.47 84 GLU A O 1
ATOM 675 N N . THR A 1 85 ? -15.066 -5.283 2.673 1.00 54.03 85 THR A N 1
ATOM 676 C CA . THR A 1 85 ? -15.863 -6.401 3.148 1.00 54.03 85 THR A CA 1
ATOM 677 C C . THR A 1 85 ? -17.222 -5.795 3.422 1.00 54.03 85 THR A C 1
ATOM 679 O O . THR A 1 85 ? -17.418 -5.125 4.436 1.00 54.03 85 THR A O 1
ATOM 682 N N . HIS A 1 86 ? -18.152 -5.984 2.486 1.00 50.41 86 HIS A N 1
ATOM 683 C CA . HIS A 1 86 ? -19.572 -5.870 2.738 1.00 50.41 86 HIS A CA 1
ATOM 684 C C . HIS A 1 86 ? -19.885 -6.921 3.798 1.00 50.41 86 HIS A C 1
ATOM 686 O O . HIS A 1 86 ? -20.333 -8.027 3.496 1.00 50.41 86 HIS A O 1
ATOM 692 N N . THR A 1 87 ? -19.586 -6.601 5.055 1.00 57.22 87 THR A N 1
ATOM 693 C CA . THR A 1 87 ? -20.086 -7.333 6.199 1.00 57.22 87 THR A CA 1
ATOM 694 C C . THR A 1 87 ? -21.590 -7.178 6.100 1.00 57.22 87 THR A C 1
ATOM 696 O O . THR A 1 87 ? -22.136 -6.139 6.465 1.00 57.22 87 THR A O 1
ATOM 699 N N . LYS 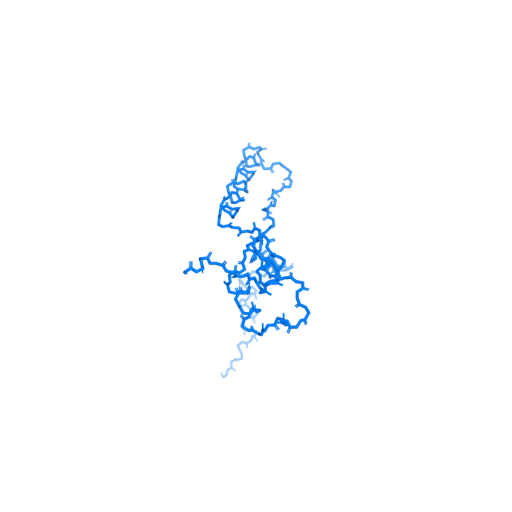A 1 88 ? -22.256 -8.169 5.500 1.00 56.06 88 LYS A N 1
ATOM 700 C CA . LYS A 1 88 ? -23.710 -8.273 5.502 1.00 56.06 88 LYS A CA 1
ATOM 701 C C . LYS A 1 88 ? -24.116 -8.401 6.964 1.00 56.06 88 LYS A C 1
ATOM 703 O O . LYS A 1 88 ? -24.083 -9.491 7.528 1.00 56.06 88 LYS A O 1
ATOM 708 N N . SER A 1 89 ? -24.427 -7.277 7.598 1.00 57.16 89 SER A N 1
ATOM 709 C CA . SER A 1 89 ? -25.078 -7.281 8.894 1.00 57.16 89 SER A CA 1
ATOM 710 C C . SER A 1 89 ? -26.525 -7.687 8.654 1.00 57.16 89 SER A C 1
ATOM 712 O O . SER A 1 89 ? -27.319 -6.944 8.083 1.00 57.16 89 SER A O 1
ATOM 714 N N . TYR A 1 90 ? -26.868 -8.906 9.057 1.00 71.69 90 TYR A N 1
ATOM 715 C CA . TYR A 1 90 ? -28.263 -9.303 9.140 1.00 71.69 90 TYR A CA 1
ATOM 716 C C . TYR A 1 90 ? -28.855 -8.590 10.353 1.00 71.69 90 TYR A C 1
ATOM 718 O O . TYR A 1 90 ? -28.511 -8.892 11.494 1.00 71.69 90 TYR A O 1
ATOM 726 N N . THR A 1 91 ? -29.689 -7.582 10.109 1.00 60.75 91 THR A N 1
ATOM 727 C CA . THR A 1 91 ? -30.483 -6.965 11.169 1.00 60.75 91 THR A CA 1
ATOM 728 C C . THR A 1 91 ? -31.587 -7.949 11.535 1.00 60.75 91 THR A C 1
ATOM 730 O O . THR A 1 91 ? -32.449 -8.247 10.713 1.00 60.75 91 THR A O 1
ATOM 733 N N . VAL A 1 92 ? -31.529 -8.503 12.743 1.00 67.19 92 VAL A N 1
ATOM 734 C CA . VAL A 1 92 ? -32.588 -9.367 13.269 1.00 67.19 92 VAL A CA 1
ATOM 735 C C . VAL A 1 92 ? -33.748 -8.457 13.677 1.00 67.19 92 VAL A C 1
ATOM 737 O O . VAL A 1 92 ? -33.580 -7.609 14.548 1.00 67.19 92 VAL A O 1
ATOM 740 N N . SER A 1 93 ? -34.893 -8.577 13.000 1.00 65.00 93 SER A N 1
ATOM 741 C CA . SER A 1 93 ? -36.089 -7.763 13.266 1.00 65.00 93 SER A CA 1
ATOM 742 C C . SER A 1 93 ? -36.846 -8.205 14.518 1.00 65.00 93 SER A C 1
ATOM 744 O O . SER A 1 93 ? -37.531 -7.393 15.128 1.00 65.00 93 SER A O 1
ATOM 746 N N . GLU A 1 94 ? -36.709 -9.472 14.907 1.00 68.25 94 GLU A N 1
ATOM 747 C CA . GLU A 1 94 ? -37.368 -10.066 16.068 1.00 68.25 94 GLU A CA 1
ATOM 748 C C . GLU A 1 94 ? -36.364 -10.935 16.825 1.00 68.25 94 GLU A C 1
ATOM 750 O O . GLU A 1 94 ? -35.854 -11.931 16.312 1.00 68.25 94 GLU A O 1
ATOM 755 N N . THR A 1 95 ? -36.035 -10.527 18.045 1.00 64.19 95 THR A N 1
ATOM 756 C CA . THR A 1 95 ? -35.282 -11.351 18.993 1.00 64.19 95 THR A CA 1
ATOM 757 C C . THR A 1 95 ? -36.258 -12.228 19.755 1.00 64.19 95 THR A C 1
ATOM 759 O O . THR A 1 95 ? -36.971 -11.724 20.619 1.00 64.19 95 THR A O 1
ATOM 762 N N . SER A 1 96 ? -36.267 -13.524 19.453 1.00 74.00 96 SER A N 1
ATOM 763 C CA . SER A 1 96 ? -36.979 -14.514 20.260 1.00 74.00 96 SER A CA 1
ATOM 764 C C . SER A 1 96 ? -36.223 -14.794 21.556 1.00 74.00 96 SER A C 1
ATOM 766 O O . SER A 1 96 ? -34.988 -14.862 21.570 1.00 74.00 96 SER A O 1
ATOM 768 N N . THR A 1 97 ? -36.953 -14.964 22.652 1.00 79.38 97 THR A N 1
ATOM 769 C CA . THR A 1 97 ? -36.384 -15.438 23.919 1.00 79.38 97 THR A CA 1
ATOM 770 C C . THR A 1 97 ? -36.035 -16.923 23.834 1.00 79.38 97 THR A C 1
ATOM 772 O O . THR A 1 97 ? -36.559 -17.666 23.005 1.00 79.38 97 THR A O 1
ATOM 775 N N . VAL A 1 98 ? -35.124 -17.374 24.703 1.00 77.00 98 VAL A N 1
ATOM 776 C CA . VAL A 1 98 ? -34.683 -18.781 24.748 1.00 77.00 98 VAL A CA 1
ATOM 777 C C . VAL A 1 98 ? -35.872 -19.733 24.921 1.00 77.00 98 VAL A C 1
ATOM 779 O O . VAL A 1 98 ? -35.891 -20.790 24.299 1.00 77.00 98 VAL A O 1
ATOM 782 N N . ASP A 1 99 ? -36.887 -19.326 25.684 1.00 80.38 99 ASP A N 1
ATOM 783 C CA . ASP A 1 99 ? -38.091 -20.124 25.925 1.00 80.38 99 ASP A CA 1
ATOM 784 C C . ASP A 1 99 ? -38.947 -20.301 24.658 1.00 80.38 99 ASP A C 1
ATOM 786 O O . ASP A 1 99 ? -39.396 -21.409 24.370 1.00 80.38 99 ASP A O 1
ATOM 790 N N . GLU A 1 100 ? -39.100 -19.250 23.845 1.00 80.56 100 GLU A N 1
ATOM 791 C CA . GLU A 1 100 ? -39.812 -19.312 22.556 1.00 80.56 100 GLU A CA 1
ATOM 792 C C . GLU A 1 100 ? -39.080 -20.209 21.550 1.00 80.56 100 GLU A C 1
ATOM 794 O O . GLU A 1 100 ? -39.698 -20.942 20.776 1.00 80.56 100 GLU A O 1
ATOM 799 N N . ILE A 1 101 ? -37.745 -20.184 21.582 1.00 81.06 101 ILE A N 1
ATOM 800 C CA . ILE A 1 101 ? -36.900 -21.043 20.748 1.00 81.06 101 ILE A CA 1
ATOM 801 C C . ILE A 1 101 ? -37.045 -22.511 21.175 1.00 81.06 101 ILE A C 1
ATOM 803 O O . ILE A 1 101 ? -37.128 -23.393 20.316 1.00 81.06 101 ILE A O 1
ATOM 807 N N . ASP A 1 102 ? -37.104 -22.783 22.481 1.00 82.81 102 ASP A N 1
ATOM 808 C CA . ASP A 1 102 ? -37.234 -24.137 23.028 1.00 82.81 102 ASP A CA 1
ATOM 809 C C . ASP A 1 102 ? -38.632 -24.729 22.765 1.00 82.81 102 ASP A C 1
ATOM 811 O O . ASP A 1 102 ? -38.771 -25.907 22.423 1.00 82.81 102 ASP A O 1
ATOM 815 N N . GLU A 1 103 ? -39.679 -23.904 22.839 1.00 82.38 103 GLU A N 1
ATOM 816 C CA . GLU A 1 103 ? -41.046 -24.289 22.477 1.00 82.38 103 GLU A CA 1
ATOM 817 C C . GLU A 1 103 ? -41.185 -24.559 20.968 1.00 82.38 103 GLU A C 1
ATOM 819 O O . GLU A 1 103 ? -41.735 -25.588 20.557 1.00 82.38 103 GLU A O 1
ATOM 824 N N . TRP A 1 104 ? -40.592 -23.706 20.129 1.00 79.44 104 TRP A N 1
ATOM 825 C CA . TRP A 1 104 ? -40.532 -23.912 18.681 1.00 79.44 104 TRP A CA 1
ATOM 826 C C . TRP A 1 104 ? -39.758 -25.185 18.293 1.00 79.44 104 TRP A C 1
ATOM 828 O O . TRP A 1 104 ? -40.177 -25.921 17.391 1.00 79.44 104 TRP A O 1
ATOM 838 N N . LEU A 1 105 ? -38.656 -25.493 18.987 1.00 80.06 105 LEU A N 1
ATOM 839 C CA . LEU A 1 105 ? -37.874 -26.717 18.780 1.00 80.06 105 LEU A CA 1
ATOM 840 C C . LEU A 1 105 ? -38.668 -27.972 19.157 1.00 80.06 105 LEU A C 1
ATOM 842 O O . LEU A 1 105 ? -38.677 -28.938 18.388 1.00 80.06 105 LEU A O 1
ATOM 846 N N . LYS A 1 106 ? -39.388 -27.953 20.285 1.00 81.44 106 LYS A N 1
ATOM 847 C CA . LYS A 1 106 ? -40.246 -29.070 20.719 1.00 81.44 106 LYS A CA 1
ATOM 848 C C . LYS A 1 106 ? -41.334 -29.402 19.700 1.00 81.44 106 LYS A C 1
ATOM 850 O O . LYS A 1 106 ? -41.591 -30.577 19.464 1.00 81.44 106 LYS A O 1
ATOM 855 N N . GLY A 1 107 ? -41.912 -28.399 19.035 1.00 76.75 107 GLY A N 1
ATOM 856 C CA . GLY A 1 107 ? -42.892 -28.613 17.963 1.00 76.75 107 GLY A CA 1
ATOM 857 C C . GLY A 1 107 ? -42.321 -29.263 16.693 1.00 76.75 107 GLY A C 1
ATOM 858 O O . GLY A 1 107 ? -43.074 -29.832 15.901 1.00 76.75 107 GLY A O 1
ATOM 859 N N . ARG A 1 108 ? -40.997 -29.200 16.480 1.00 70.12 108 ARG A N 1
ATOM 860 C CA . ARG A 1 108 ?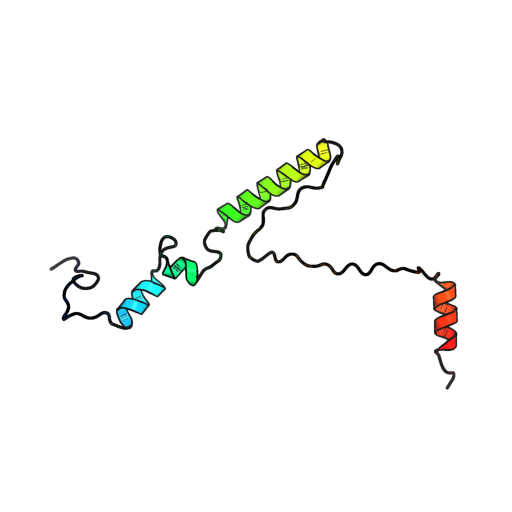 -40.316 -29.767 15.300 1.00 70.12 108 ARG A CA 1
ATOM 861 C C . ARG A 1 108 ? -39.685 -31.132 15.522 1.00 70.12 108 ARG A C 1
ATOM 863 O O . ARG A 1 108 ? -39.473 -31.852 14.542 1.00 70.12 108 ARG A O 1
ATOM 870 N N . VAL A 1 109 ? -39.402 -31.510 16.763 1.00 66.69 109 VAL A N 1
ATOM 871 C CA . VAL A 1 109 ? -38.985 -32.876 17.081 1.00 66.69 109 VAL A CA 1
ATOM 872 C C . VAL A 1 109 ? -40.226 -33.764 16.997 1.00 66.69 109 VAL A C 1
ATOM 874 O O . VAL A 1 109 ? -40.949 -33.948 17.970 1.00 66.69 109 VAL A O 1
ATOM 877 N N . LYS A 1 110 ? -40.498 -34.304 15.801 1.00 58.94 110 LYS A N 1
ATOM 878 C CA . LYS A 1 110 ? -41.420 -35.434 15.652 1.00 58.94 110 LYS A CA 1
ATOM 879 C C . LYS A 1 110 ? -40.912 -36.558 16.550 1.00 58.94 110 LYS A C 1
ATOM 881 O O . LYS A 1 110 ? -39.845 -37.111 16.295 1.00 58.94 110 LYS A O 1
ATOM 886 N N . THR A 1 111 ? -41.682 -36.880 17.580 1.00 55.53 111 THR A N 1
ATOM 887 C CA . THR A 1 111 ? -41.615 -38.157 18.281 1.00 55.53 111 THR A CA 1
ATOM 888 C C . THR A 1 111 ? -41.744 -39.271 17.243 1.00 55.53 111 THR A C 1
ATOM 890 O O . THR A 1 111 ? -42.790 -39.419 16.608 1.00 55.53 111 THR A O 1
ATOM 893 N N . GLY A 1 112 ? -40.630 -39.963 16.999 1.00 47.41 112 GLY A N 1
ATOM 894 C CA . GLY A 1 112 ? -40.627 -41.287 16.381 1.00 47.41 112 GLY A CA 1
ATOM 895 C C . GLY A 1 112 ? -41.142 -42.329 17.358 1.00 47.41 112 GLY A C 1
ATOM 896 O O . GLY A 1 112 ? -40.978 -42.108 18.581 1.00 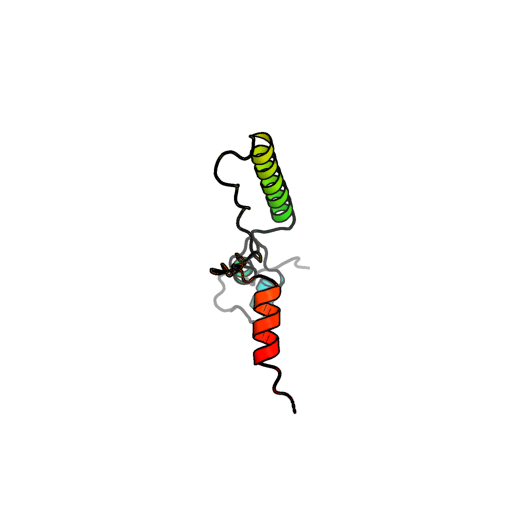47.41 112 GLY A O 1
#

Foldseek 3Di:
DDPDQDLDPPPDPVDDDDPVSVVVCQVPPDLPDPSVCVVPVQSVDDPVNVVVQVVVLVVQQVVCVVVVVPDDRDDGDDHPPPDPPPPVPDDDPDDDDPVRVVVVVVVVPPDD